Protein 1B0B (pdb70)

Nearest PDB structures (foldseek):
  1b0b-assembly1_A  TM=1.007E+00  e=1.575E-18  Phacoides pectinatus
  1moh-assembly1_A  TM=1.003E+00  e=3.358E-17  Phacoides pectinatus
  1ebt-assembly1_A  TM=1.003E+00  e=1.943E-16  Phacoides pectinatus
  3pt7-assembly1_B  TM=9.334E-01  e=3.188E-07  Phacoides pectinatus
  3pt8-assembly1_B  TM=9.321E-01  e=4.762E-07  Phacoides pectinatus

Foldseek 3Di:
DDPVLLVLLLQLLVQCVVVLLQLLLVLVLLLCVVPVVLVVLCCVLVVNDDSVPPSPDPSSSVVSVVVSVLSNQLSVQVVPLVSLLVSLLVVLVVCVVSVHALVSVVSSLLSVLVSSVVSVHDSVSSVVSSVSSSVSNHVSD

Solvent-accessible surface area: 7110 Å² total

Organism: Phacoides pectinatus (NCBI:txid244486)

Structure (mmCIF, N/CA/C/O backbone):
data_1B0B
#
_entry.id   1B0B
#
_cell.length_a   49.440
_cell.length_b   37.950
_cell.length_c   41.370
_cell.angle_alpha   90.00
_cell.angle_beta   106.19
_cell.angle_gamma   90.00
#
_symmetry.space_group_name_H-M   'P 1 21 1'
#
loop_
_entity.id
_entity.type
_entity.pdbx_description
1 polymer HEMOGLOBIN
2 non-polymer 'CYANIDE ION'
3 non-polymer 'PROTOPORPHYRIN IX CONTAINING FE'
4 water water
#
loop_
_atom_site.group_PDB
_atom_site.id
_atom_site.type_symbol
_atom_site.label_atom_id
_atom_site.label_alt_id
_atom_site.label_comp_id
_atom_site.label_asym_id
_atom_site.label_entity_id
_atom_site.label_seq_id
_atom_site.pdbx_PDB_ins_code
_atom_site.Cartn_x
_atom_site.Cartn_y
_atom_site.Cartn_z
_atom_site.occupancy
_atom_site.B_iso_or_equiv
_atom_site.auth_seq_id
_atom_site.auth_comp_id
_atom_site.auth_asym_id
_atom_site.auth_atom_id
_atom_site.pdbx_PDB_model_num
ATOM 10 N N . LEU A 1 2 ? -0.158 18.399 12.345 1.00 7.96 2 LEU A N 1
ATOM 11 C CA . LEU A 1 2 ? -0.697 17.211 11.672 1.00 7.30 2 LEU A CA 1
ATOM 12 C C . LEU A 1 2 ? -1.965 17.582 10.905 1.00 7.61 2 LEU A C 1
ATOM 13 O O . LEU A 1 2 ? -2.995 17.844 11.520 1.00 10.60 2 LEU A O 1
ATOM 18 N N . SER A 1 3 ? -1.795 17.800 9.590 1.00 5.77 3 SER A N 1
ATOM 19 C CA . SER A 1 3 ? -2.901 18.304 8.814 1.00 5.25 3 SER A CA 1
ATOM 20 C C . SER A 1 3 ? -3.937 17.243 8.455 1.00 4.75 3 SER A C 1
ATOM 21 O O . SER A 1 3 ? -3.652 16.051 8.459 1.00 5.56 3 SER A O 1
ATOM 24 N N . ALA A 1 4 ? -5.131 17.739 8.075 1.00 6.25 4 ALA A N 1
ATOM 25 C CA . ALA A 1 4 ? -6.157 16.796 7.625 1.00 6.20 4 ALA A CA 1
ATOM 26 C C . ALA A 1 4 ? -5.695 15.952 6.436 1.00 6.23 4 ALA A C 1
ATOM 27 O O . ALA A 1 4 ? -5.985 14.759 6.372 1.00 6.85 4 ALA A O 1
ATOM 29 N N . ALA A 1 5 ? -4.979 16.610 5.528 1.00 6.00 5 ALA A N 1
ATOM 30 C CA . ALA A 1 5 ? -4.482 15.920 4.350 1.00 5.18 5 ALA A CA 1
ATOM 31 C C . ALA A 1 5 ? -3.468 14.852 4.773 1.00 5.38 5 ALA A C 1
ATOM 32 O O . ALA A 1 5 ? -3.368 13.810 4.089 1.00 5.51 5 ALA A O 1
ATOM 34 N N . GLN A 1 6 ? -2.558 15.177 5.673 1.00 5.23 6 GLN A N 1
ATOM 35 C CA . GLN A 1 6 ? -1.571 14.191 6.129 1.00 5.19 6 GLN A CA 1
ATOM 36 C C . GLN A 1 6 ? -2.282 13.000 6.737 1.00 4.49 6 GLN A C 1
ATOM 37 O O . GLN A 1 6 ? -1.900 11.856 6.488 1.00 4.77 6 GLN A O 1
ATOM 43 N N . LYS A 1 7 ? -3.278 13.271 7.591 1.00 4.60 7 LYS A N 1
ATOM 44 C CA . LYS A 1 7 ? -4.023 12.146 8.172 1.00 4.79 7 LYS A CA 1
ATOM 45 C C . LYS A 1 7 ? -4.671 11.294 7.101 1.00 4.89 7 LYS A C 1
ATOM 46 O O . LYS A 1 7 ? -4.699 10.070 7.187 1.00 5.64 7 LYS A O 1
ATOM 52 N N . ASP A 1 8 ? -5.315 11.956 6.146 1.00 5.25 8 ASP A N 1
ATOM 53 C CA . ASP A 1 8 ? -6.000 11.216 5.083 1.00 5.55 8 ASP A CA 1
ATOM 54 C C . ASP A 1 8 ? -5.004 10.325 4.324 1.00 5.15 8 ASP A C 1
ATOM 55 O O . ASP A 1 8 ? -5.322 9.208 3.945 1.00 6.49 8 ASP A O 1
ATOM 60 N N . ASN A 1 9 ? -3.831 10.861 3.973 1.00 4.96 9 ASN A N 1
ATOM 61 C CA . ASN A 1 9 ? -2.834 10.079 3.279 1.00 4.58 9 ASN A CA 1
ATOM 62 C C . ASN A 1 9 ? -2.372 8.877 4.088 1.00 4.70 9 ASN A C 1
ATOM 63 O O . ASN A 1 9 ? -2.157 7.803 3.534 1.00 5.20 9 ASN A O 1
ATOM 68 N N . VAL A 1 10 ? -2.120 9.104 5.371 1.00 4.89 10 VAL A N 1
ATOM 69 C CA . VAL A 1 10 ? -1.716 8.005 6.261 1.00 5.47 10 VAL A CA 1
ATOM 70 C C . VAL A 1 10 ? -2.804 6.9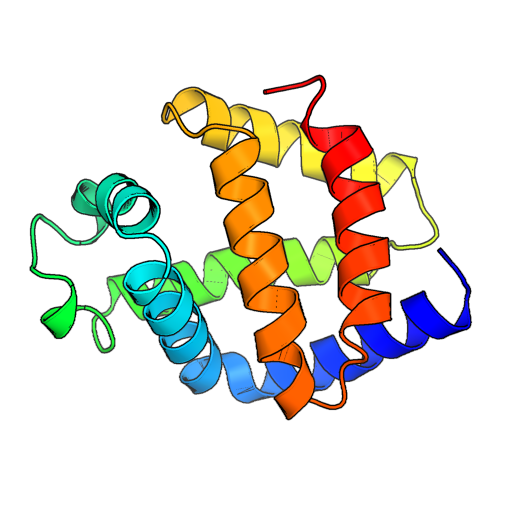41 6.324 1.00 5.39 10 VAL A C 1
ATOM 71 O O . VAL A 1 10 ? -2.538 5.740 6.173 1.00 5.49 10 VAL A O 1
ATOM 75 N N . LYS A 1 11 ? -4.066 7.332 6.497 1.00 6.44 11 LYS A N 1
ATOM 76 C CA . LYS A 1 11 ? -5.120 6.335 6.521 1.00 8.09 11 LYS A CA 1
ATOM 77 C C . LYS A 1 11 ? -5.243 5.533 5.233 1.00 7.31 11 LYS A C 1
ATOM 78 O O . LYS A 1 11 ? -5.426 4.340 5.265 1.00 7.00 11 LYS A O 1
ATOM 89 N N . SER A 1 12 ? -5.184 6.242 4.117 1.00 6.32 12 SER A N 1
ATOM 90 C CA . SER A 1 12 ? -5.422 5.625 2.822 1.00 6.15 12 SER A CA 1
ATOM 91 C C . SER A 1 12 ? -4.245 4.760 2.436 1.00 5.34 12 SER A C 1
ATOM 92 O O . SER A 1 12 ? -4.431 3.694 1.887 1.00 6.57 12 SER A O 1
ATOM 97 N N . SER A 1 13 ? -3.020 5.264 2.690 1.00 5.04 13 SER A N 1
ATOM 98 C CA . SER A 1 13 ? -1.876 4.425 2.350 1.00 5.31 13 SER A CA 1
ATOM 99 C C . SER A 1 13 ? -1.757 3.231 3.294 1.00 4.70 13 SER A C 1
ATOM 100 O O . SER A 1 13 ? -1.421 2.152 2.829 1.00 4.90 13 SER A O 1
ATOM 105 N N . TRP A 1 14 ? -2.114 3.422 4.570 1.00 4.47 14 TRP A N 1
ATOM 106 C CA . TRP A 1 14 ? -2.166 2.290 5.493 1.00 5.48 14 TRP A CA 1
ATOM 107 C C . TRP A 1 14 ? -3.158 1.231 5.020 1.00 5.66 14 TRP A C 1
ATOM 108 O O . TRP A 1 14 ? -2.900 0.030 5.080 1.00 6.28 14 TRP A O 1
ATOM 119 N N . ALA A 1 15 ? -4.296 1.643 4.469 1.00 6.14 15 ALA A N 1
ATOM 120 C CA . ALA A 1 15 ? -5.243 0.666 3.910 1.00 6.23 15 ALA A CA 1
ATOM 121 C C . ALA A 1 15 ? -4.575 -0.181 2.832 1.00 6.58 15 ALA A C 1
ATOM 122 O O . ALA A 1 15 ? -4.815 -1.392 2.731 1.00 6.99 15 ALA A O 1
ATOM 124 N N . LYS A 1 16 ? -3.751 0.431 1.995 1.00 5.99 16 LYS A N 1
ATOM 125 C CA . LYS A 1 16 ? -3.070 -0.279 0.955 1.00 6.63 16 LYS A CA 1
ATOM 126 C C . LYS A 1 16 ? -2.013 -1.204 1.522 1.00 5.93 16 LYS A C 1
ATOM 127 O O . LYS A 1 16 ? -1.918 -2.380 1.134 1.00 6.41 16 LYS A O 1
ATOM 135 N N . ALA A 1 17 ? -1.198 -0.770 2.440 1.00 5.61 17 ALA A N 1
ATOM 136 C CA . ALA A 1 17 ? -0.202 -1.654 3.006 1.00 5.23 17 ALA A CA 1
ATOM 137 C C . ALA A 1 17 ? -0.842 -2.795 3.784 1.00 5.60 17 ALA A C 1
ATOM 138 O O . ALA A 1 17 ? -0.393 -3.930 3.762 1.00 6.03 17 ALA A O 1
ATOM 140 N N . SER A 1 18 ? -1.883 -2.477 4.526 1.00 5.10 18 SER A N 1
ATOM 141 C CA . SER A 1 18 ? -2.610 -3.474 5.313 1.00 5.89 18 SER A CA 1
ATOM 142 C C . SER A 1 18 ? -3.139 -4.590 4.414 1.00 6.24 18 SER A C 1
ATOM 143 O O . SER A 1 18 ? -3.034 -5.773 4.765 1.00 6.88 18 SER A O 1
ATOM 148 N N . ALA A 1 19 ? -3.656 -4.267 3.249 1.00 5.45 19 ALA A N 1
ATOM 149 C CA . ALA A 1 19 ? -4.162 -5.269 2.329 1.00 6.03 19 ALA A CA 1
ATOM 150 C C . ALA A 1 19 ? -3.051 -6.223 1.876 1.00 5.81 19 ALA A C 1
ATOM 151 O O . ALA A 1 19 ? -3.312 -7.396 1.638 1.00 6.53 19 ALA A O 1
ATOM 153 N N . ALA A 1 20 ? -1.834 -5.706 1.794 1.00 5.38 20 ALA A N 1
ATOM 154 C CA . ALA A 1 20 ? -0.694 -6.476 1.361 1.00 5.69 20 ALA A CA 1
ATOM 155 C C . ALA A 1 20 ? 0.185 -6.984 2.490 1.00 4.76 20 ALA A C 1
ATOM 156 O O . ALA A 1 20 ? 1.214 -7.613 2.200 1.00 5.76 20 ALA A O 1
ATOM 158 N N . TRP A 1 21 ? -0.243 -6.807 3.741 1.00 4.70 21 TRP A N 1
ATOM 159 C CA . TRP A 1 21 ? 0.680 -6.982 4.865 1.00 5.03 21 TRP A CA 1
ATOM 160 C C . TRP A 1 21 ? 1.085 -8.441 5.056 1.00 4.59 21 TRP A C 1
ATOM 161 O O . TRP A 1 21 ? 2.128 -8.666 5.700 1.00 6.09 21 TRP A O 1
ATOM 172 N N . GLY A 1 22 ? 0.356 -9.421 4.550 1.00 4.91 22 GLY A N 1
ATOM 173 C CA . GLY A 1 22 ? 0.803 -10.826 4.662 1.00 6.34 22 GLY A CA 1
ATOM 174 C C . GLY A 1 22 ? 2.139 -11.059 3.975 1.00 6.61 22 GLY A C 1
ATOM 175 O O . GLY A 1 22 ? 2.916 -11.894 4.413 1.00 7.79 22 GLY A O 1
ATOM 176 N N . THR A 1 23 ? 2.487 -10.202 3.004 1.00 6.48 23 THR A N 1
ATOM 177 C CA . THR A 1 23 ? 3.798 -10.285 2.387 1.00 6.63 23 THR A CA 1
ATOM 178 C C . THR A 1 23 ? 4.614 -9.062 2.769 1.00 6.14 23 THR A C 1
ATOM 179 O O . THR A 1 23 ? 5.834 -9.182 2.969 1.00 6.37 23 THR A O 1
ATOM 183 N N . ALA A 1 24 ? 4.007 -7.895 2.829 1.00 5.51 24 ALA A N 1
ATOM 184 C CA . ALA A 1 24 ? 4.732 -6.650 3.097 1.00 5.53 24 ALA A CA 1
ATOM 185 C C . ALA A 1 24 ? 5.213 -6.532 4.525 1.00 6.41 24 ALA A C 1
ATOM 186 O O . ALA A 1 24 ? 6.266 -5.953 4.812 1.00 6.66 24 ALA A O 1
ATOM 188 N N . GLY A 1 25 ? 4.483 -7.072 5.481 1.00 6.27 25 GLY A N 1
ATOM 189 C CA . GLY A 1 25 ? 4.906 -6.922 6.862 1.00 5.94 25 GLY A CA 1
ATOM 190 C C . GLY A 1 25 ? 6.250 -7.595 7.091 1.00 5.58 25 GLY A C 1
ATOM 191 O O . GLY A 1 25 ? 7.139 -6.976 7.687 1.00 5.42 25 GLY A O 1
ATOM 192 N N . PRO A 1 26 ? 6.432 -8.856 6.667 1.00 5.12 26 PRO A N 1
ATOM 193 C CA . PRO A 1 26 ? 7.765 -9.456 6.811 1.00 5.75 26 PRO A CA 1
ATOM 194 C C . PRO A 1 26 ? 8.838 -8.631 6.135 1.00 5.94 26 PRO A C 1
ATOM 195 O O . PRO A 1 26 ? 9.953 -8.540 6.653 1.00 7.04 26 PRO A O 1
ATOM 199 N N . GLU A 1 27 ? 8.528 -8.021 5.008 1.00 6.37 27 GLU A N 1
ATOM 200 C CA . GLU A 1 27 ? 9.537 -7.178 4.361 1.00 7.93 27 GLU A CA 1
ATOM 201 C C . GLU A 1 27 ? 9.870 -5.926 5.159 1.00 6.53 27 GLU A C 1
ATOM 202 O O . GLU A 1 27 ? 11.030 -5.530 5.268 1.00 7.42 27 GLU A O 1
ATOM 208 N N . PHE A 1 28 ? 8.858 -5.304 5.756 1.00 5.82 28 PHE A N 1
ATOM 209 C CA . PHE A 1 28 ? 9.103 -4.154 6.596 1.00 5.47 28 PHE A CA 1
ATOM 210 C C . PHE A 1 28 ? 10.016 -4.566 7.750 1.00 4.94 28 PHE A C 1
ATOM 211 O O . PHE A 1 28 ? 10.974 -3.866 8.085 1.00 5.18 28 PHE A O 1
ATOM 219 N N . PHE A 1 29 ? 9.703 -5.669 8.452 1.00 4.81 29 PHE A N 1
ATOM 220 C CA . PHE A 1 29 ? 10.554 -6.079 9.570 1.00 5.05 29 PHE A CA 1
ATOM 221 C C . PHE A 1 29 ? 11.972 -6.329 9.106 1.00 4.72 29 PHE A C 1
ATOM 222 O O . PHE A 1 29 ? 12.934 -5.984 9.808 1.00 5.84 29 PHE A O 1
ATOM 230 N N . MET A 1 30 ? 12.164 -6.949 7.931 1.00 5.41 30 MET A N 1
ATOM 231 C CA . MET A 1 30 ? 13.536 -7.172 7.504 1.00 5.79 30 MET A CA 1
ATOM 232 C C . MET A 1 30 ? 14.261 -5.835 7.220 1.00 5.40 30 MET A C 1
ATOM 233 O O . MET A 1 30 ? 15.449 -5.684 7.555 1.00 7.07 30 MET A O 1
ATOM 238 N N . ALA A 1 31 ? 13.545 -4.853 6.713 1.00 5.95 31 ALA A N 1
ATOM 239 C CA . ALA A 1 31 ? 14.151 -3.531 6.477 1.00 7.03 31 ALA A CA 1
ATOM 240 C C . ALA A 1 31 ? 14.536 -2.908 7.810 1.00 6.71 31 ALA A C 1
ATOM 241 O O . ALA A 1 31 ? 15.627 -2.332 7.967 1.00 8.03 31 ALA A O 1
ATOM 243 N N . LEU A 1 32 ? 13.660 -3.063 8.802 1.00 6.19 32 LEU A N 1
ATOM 244 C CA . LEU A 1 32 ? 13.920 -2.557 10.146 1.00 6.02 32 LEU A CA 1
ATOM 245 C C . LEU A 1 32 ? 15.140 -3.212 10.783 1.00 5.90 32 LEU A C 1
ATOM 246 O O . LEU A 1 32 ? 16.043 -2.573 11.349 1.00 6.17 32 LEU A O 1
ATOM 251 N N . PHE A 1 33 ? 15.144 -4.547 10.687 1.00 6.20 33 PHE A N 1
ATOM 252 C CA . PHE A 1 33 ? 16.257 -5.300 11.242 1.00 6.66 33 PHE A CA 1
ATOM 253 C C . PHE A 1 33 ? 17.567 -4.997 10.541 1.00 7.73 33 PHE A C 1
ATOM 254 O O . PHE A 1 33 ? 18.645 -4.937 11.156 1.00 8.28 33 PHE A O 1
ATOM 262 N N . ASP A 1 34 ? 17.554 -4.878 9.218 1.00 7.76 34 ASP A N 1
ATOM 263 C CA . ASP A 1 34 ? 18.768 -4.524 8.479 1.00 9.33 34 ASP A CA 1
ATOM 264 C C . ASP A 1 34 ? 19.256 -3.125 8.816 1.00 8.78 34 ASP A C 1
ATOM 265 O O . ASP A 1 34 ? 20.473 -2.904 8.902 1.00 11.21 34 ASP A O 1
ATOM 270 N N . ALA A 1 35 ? 18.389 -2.176 9.107 1.00 8.42 35 ALA A N 1
AT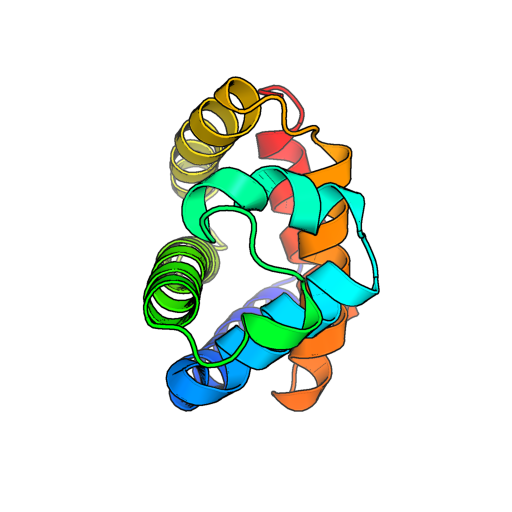OM 271 C CA . ALA A 1 35 ? 18.789 -0.797 9.438 1.00 9.88 35 ALA A CA 1
ATOM 272 C C . ALA A 1 35 ? 19.230 -0.669 10.885 1.00 8.91 35 ALA A C 1
ATOM 273 O O . ALA A 1 35 ? 19.965 0.266 11.231 1.00 10.87 35 ALA A O 1
ATOM 275 N N . HIS A 1 36 ? 18.681 -1.482 11.775 1.00 8.56 36 HIS A N 1
ATOM 276 C CA . HIS A 1 36 ? 18.871 -1.359 13.224 1.00 8.13 36 HIS A CA 1
ATOM 277 C C . HIS A 1 36 ? 19.063 -2.740 13.873 1.00 8.28 36 HIS A C 1
ATOM 278 O O . HIS A 1 36 ? 18.106 -3.395 14.303 1.00 7.42 36 HIS A O 1
ATOM 285 N N . ASP A 1 37 ? 20.333 -3.203 13.902 1.00 8.95 37 ASP A N 1
ATOM 286 C CA . ASP A 1 37 ? 20.591 -4.532 14.438 1.00 9.20 37 ASP A CA 1
ATOM 287 C C . ASP A 1 37 ? 20.130 -4.634 15.891 1.00 9.63 37 ASP A C 1
ATOM 288 O O . ASP A 1 37 ? 19.743 -5.740 16.320 1.00 8.99 37 ASP A O 1
ATOM 293 N N . ASP A 1 38 ? 20.158 -3.525 16.646 1.00 8.29 38 ASP A N 1
ATOM 294 C CA . ASP A 1 38 ? 19.750 -3.581 18.037 1.00 7.04 38 ASP A CA 1
ATOM 295 C C . ASP A 1 38 ? 18.253 -3.810 18.216 1.00 6.30 38 ASP A C 1
ATOM 296 O O . ASP A 1 38 ? 17.844 -4.346 19.245 1.00 7.32 38 ASP A O 1
ATOM 301 N N . VAL A 1 39 ? 17.495 -3.401 17.182 1.00 6.65 39 VAL A N 1
ATOM 302 C CA . VAL A 1 39 ? 16.063 -3.713 17.167 1.00 6.18 39 VAL A CA 1
ATOM 303 C C . VAL A 1 39 ? 15.881 -5.212 16.973 1.00 5.92 39 VAL A C 1
ATOM 304 O O . VAL A 1 39 ? 15.180 -5.895 17.713 1.00 6.52 39 VAL A O 1
ATOM 308 N N . PHE A 1 40 ? 16.616 -5.805 16.048 1.00 6.32 40 PHE A N 1
ATOM 309 C CA . PHE A 1 40 ? 16.530 -7.240 15.845 1.00 7.05 40 PHE A CA 1
ATOM 310 C C . PHE A 1 40 ? 16.926 -7.994 17.106 1.00 6.82 40 PHE A C 1
ATOM 311 O O . PHE A 1 40 ? 16.248 -8.963 17.495 1.00 7.50 40 PHE A O 1
ATOM 319 N N . ALA A 1 41 ? 17.867 -7.449 17.862 1.00 7.21 41 ALA A N 1
ATOM 320 C CA . ALA A 1 41 ? 18.309 -8.138 19.081 1.00 8.00 41 ALA A CA 1
ATOM 321 C C . ALA A 1 41 ? 17.197 -8.364 20.102 1.00 8.54 41 ALA A C 1
ATOM 322 O O . ALA A 1 41 ? 17.209 -9.365 20.844 1.00 8.20 41 ALA A O 1
ATOM 324 N N . LYS A 1 42 ? 16.275 -7.414 20.204 1.00 8.65 42 LYS A N 1
ATOM 325 C CA . LYS A 1 42 ? 15.169 -7.507 21.173 1.00 8.28 42 LYS A CA 1
ATOM 326 C C . LYS A 1 42 ? 14.168 -8.581 20.764 1.00 7.28 42 LYS A C 1
ATOM 327 O O . LYS A 1 42 ? 13.333 -8.910 21.609 1.00 8.65 42 LYS A O 1
ATOM 335 N N . PHE A 1 43 ? 14.272 -9.097 19.533 1.00 6.28 43 PHE A N 1
ATOM 336 C CA . PHE A 1 43 ? 13.383 -10.157 19.057 1.00 7.27 43 PHE A CA 1
ATOM 337 C C . PHE A 1 43 ? 14.070 -11.505 19.159 1.00 8.28 43 PHE A C 1
ATOM 338 O O . PHE A 1 43 ? 13.520 -12.527 18.705 1.00 8.14 43 PHE A O 1
ATOM 346 N N . SER A 1 44 ? 15.204 -11.585 19.843 1.00 11.34 44 SER A N 1
ATOM 347 C CA . SER A 1 44 ? 15.943 -12.853 19.827 1.00 11.37 44 SER A CA 1
ATOM 348 C C . SER A 1 44 ? 15.279 -13.910 20.689 1.00 12.34 44 SER A C 1
ATOM 349 O O . SER A 1 44 ? 15.281 -15.130 20.446 1.00 13.44 44 SER A O 1
ATOM 352 N N . GLY A 1 45 ? 14.395 -13.509 21.594 1.00 12.74 45 GLY A N 1
ATOM 353 C CA . GLY A 1 45 ? 13.615 -14.563 22.216 1.00 13.29 45 GLY A CA 1
ATOM 354 C C . GLY A 1 45 ? 12.517 -15.135 21.344 1.00 10.57 45 GLY A C 1
ATOM 355 O O . GLY A 1 45 ? 12.378 -16.351 21.191 1.00 11.48 45 GLY A O 1
ATOM 356 N N . LEU A 1 46 ? 11.792 -14.250 20.672 1.00 9.86 46 LEU A N 1
ATOM 357 C CA . LEU A 1 46 ? 10.745 -14.647 19.749 1.00 8.13 46 LEU A CA 1
ATOM 358 C C . LEU A 1 46 ? 11.306 -15.608 18.711 1.00 7.42 46 LEU A C 1
ATOM 359 O O . LEU A 1 46 ? 10.699 -16.616 18.373 1.00 8.55 46 LEU A O 1
ATOM 364 N N . PHE A 1 47 ? 12.405 -15.237 18.081 1.00 6.27 47 PHE A N 1
ATOM 365 C CA . PHE A 1 47 ? 13.008 -15.993 17.009 1.00 6.69 47 PHE A CA 1
ATOM 366 C C . PHE A 1 47 ? 13.968 -17.093 17.489 1.00 7.78 47 PHE A C 1
ATOM 367 O O . PHE A 1 47 ? 14.626 -17.732 16.652 1.00 8.39 47 PHE A O 1
ATOM 375 N N . SER A 1 48 ? 13.944 -17.378 18.767 1.00 8.19 48 SER A N 1
ATOM 376 C CA . SER A 1 48 ? 14.680 -18.473 19.386 1.00 8.80 48 SER A CA 1
ATOM 377 C C . SER A 1 48 ? 16.136 -18.493 18.892 1.00 8.53 48 SER A C 1
ATOM 378 O O . SER A 1 48 ? 16.820 -19.471 18.579 1.00 9.11 48 SER A O 1
ATOM 381 N N . GLY A 1 49 ? 16.761 -17.309 18.910 1.00 7.98 49 GLY A N 1
ATOM 382 C CA . GLY A 1 49 ? 18.197 -17.223 18.720 1.00 7.79 49 GLY A CA 1
ATOM 383 C C . GLY A 1 49 ? 18.625 -17.196 17.282 1.00 7.48 49 GLY A C 1
ATOM 384 O O . GLY A 1 49 ? 19.828 -17.191 16.980 1.00 8.55 49 GLY A O 1
ATOM 385 N N . ALA A 1 50 ? 17.714 -17.356 16.337 1.00 7.35 50 ALA A N 1
ATOM 386 C CA . ALA A 1 50 ? 18.055 -17.525 14.933 1.00 7.00 50 ALA A CA 1
ATOM 387 C C . ALA A 1 50 ? 18.716 -16.263 14.382 1.00 8.11 50 ALA A C 1
ATOM 388 O O . ALA A 1 50 ? 18.425 -15.163 14.814 1.00 8.85 50 ALA A O 1
ATOM 390 N N . ALA A 1 51 ? 19.552 -16.461 13.363 1.00 7.40 51 ALA A N 1
ATOM 391 C CA . ALA A 1 51 ? 20.200 -15.355 12.682 1.00 7.72 51 ALA A CA 1
ATOM 392 C C . ALA A 1 51 ? 19.166 -14.601 11.831 1.00 7.73 51 ALA A C 1
ATOM 393 O O . ALA A 1 51 ? 18.222 -15.163 11.258 1.00 9.32 51 ALA A O 1
ATOM 395 N N . LYS A 1 52 ? 19.386 -13.296 11.705 1.00 8.70 52 LYS A N 1
ATOM 396 C CA . LYS A 1 52 ? 18.500 -12.370 11.019 1.00 10.55 52 LYS A CA 1
ATOM 397 C C . LYS A 1 52 ? 18.121 -12.834 9.626 1.00 10.91 52 LYS A C 1
ATOM 398 O O . LYS A 1 52 ? 16.995 -12.793 9.122 1.00 10.44 52 LYS A O 1
ATOM 404 N N . GLY A 1 53 ? 19.129 -13.383 8.931 1.00 11.80 53 GLY A N 1
ATOM 405 C CA . GLY A 1 53 ? 18.925 -13.809 7.565 1.00 14.68 53 GLY A CA 1
ATOM 406 C C . GLY A 1 53 ? 18.063 -15.035 7.390 1.00 14.77 53 GLY A C 1
ATOM 407 O O . GLY A 1 53 ? 17.772 -15.450 6.262 1.00 21.11 53 GLY A O 1
ATOM 408 N N . THR A 1 54 ? 17.569 -15.607 8.477 1.00 12.98 54 THR A N 1
ATOM 409 C CA . THR A 1 54 ? 16.701 -16.761 8.415 1.00 10.78 54 THR A CA 1
ATOM 410 C C . THR A 1 54 ? 15.270 -16.496 8.838 1.00 9.44 54 THR A C 1
ATOM 411 O O . THR A 1 54 ? 14.456 -17.421 8.763 1.00 11.58 54 THR A O 1
ATOM 415 N N . VAL A 1 55 ? 14.923 -15.322 9.339 1.00 8.40 55 VAL A N 1
ATOM 416 C CA . VAL A 1 55 ? 13.678 -15.195 10.077 1.00 6.92 55 VAL A CA 1
ATOM 417 C C . VAL A 1 55 ? 12.494 -14.795 9.213 1.00 7.0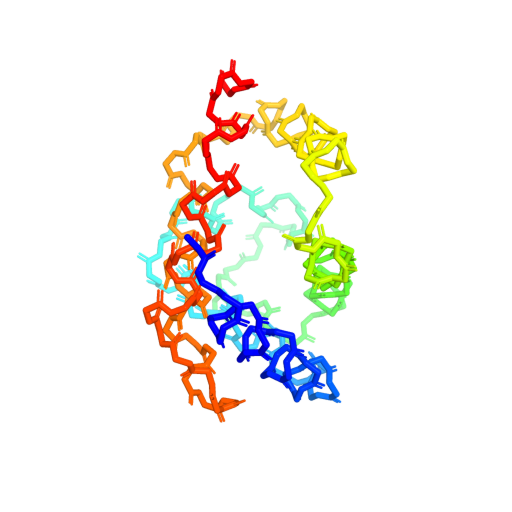3 55 VAL A C 1
ATOM 418 O O . VAL A 1 55 ? 11.353 -14.872 9.693 1.00 6.92 55 VAL A O 1
ATOM 422 N N . LYS A 1 56 ? 12.697 -14.300 8.002 1.00 7.07 56 LYS A N 1
ATOM 423 C CA . LYS A 1 56 ? 11.610 -13.668 7.257 1.00 8.60 56 LYS A CA 1
ATOM 424 C C . LYS A 1 56 ? 10.380 -14.554 7.102 1.00 8.90 56 LYS A C 1
ATOM 425 O O . LYS A 1 56 ? 9.244 -14.048 7.132 1.00 9.83 56 LYS A O 1
ATOM 431 N N . ASN A 1 57 ? 10.605 -15.812 6.722 1.00 8.86 57 ASN A N 1
ATOM 432 C CA . ASN A 1 57 ? 9.507 -16.729 6.418 1.00 9.98 57 ASN A CA 1
ATOM 433 C C . ASN A 1 57 ? 9.178 -17.684 7.558 1.00 8.65 57 ASN A C 1
ATOM 434 O O . ASN A 1 57 ? 8.464 -18.655 7.339 1.00 13.32 57 ASN A O 1
ATOM 439 N N . THR A 1 58 ? 9.429 -17.254 8.789 1.00 6.53 58 THR A N 1
ATOM 440 C CA . THR A 1 58 ? 9.048 -18.043 9.947 1.00 6.89 58 THR A CA 1
ATOM 441 C C . THR A 1 58 ? 7.605 -17.792 10.387 1.00 6.27 58 THR A C 1
ATOM 442 O O . THR A 1 58 ? 7.019 -16.726 10.186 1.00 6.98 58 THR A O 1
ATOM 446 N N . PRO A 1 59 ? 7.025 -18.750 11.122 1.00 6.71 59 PRO A N 1
ATOM 447 C CA . PRO A 1 59 ? 5.708 -18.499 11.685 1.00 6.78 59 PRO A CA 1
ATOM 448 C C . PRO A 1 59 ? 5.720 -17.346 12.689 1.00 6.31 59 PRO A C 1
ATOM 449 O O . PRO A 1 59 ? 4.731 -16.600 12.775 1.00 6.47 59 PRO A O 1
ATOM 453 N N . GLU A 1 60 ? 6.824 -17.177 13.426 1.00 5.64 60 GLU A N 1
ATOM 454 C CA . GLU A 1 60 ? 6.931 -16.090 14.404 1.00 5.58 60 GLU A CA 1
ATOM 455 C C . GLU A 1 60 ? 6.873 -14.728 13.713 1.00 5.45 60 GLU A C 1
ATOM 456 O O . GLU A 1 60 ? 6.291 -13.755 14.191 1.00 6.03 60 GLU A O 1
ATOM 462 N N . MET A 1 61 ? 7.520 -14.610 12.572 1.00 5.23 61 MET A N 1
ATOM 463 C CA . MET A 1 61 ? 7.480 -13.375 11.812 1.00 5.29 61 MET A CA 1
ATOM 464 C C . MET A 1 61 ? 6.062 -13.086 11.321 1.00 5.67 61 MET A C 1
ATOM 465 O O . MET A 1 61 ? 5.627 -11.938 11.349 1.00 5.81 61 MET A O 1
ATOM 470 N N . ALA A 1 62 ? 5.337 -14.099 10.822 1.00 5.33 62 ALA A N 1
ATOM 471 C CA . ALA A 1 62 ? 3.968 -13.866 10.367 1.00 5.05 62 ALA A CA 1
ATOM 472 C C . ALA A 1 62 ? 3.111 -13.379 11.519 1.00 6.06 62 ALA A C 1
ATOM 473 O O . ALA A 1 62 ? 2.321 -12.448 11.380 1.00 6.04 62 ALA A O 1
ATOM 475 N N . ALA A 1 63 ? 3.304 -13.961 12.704 1.00 6.29 63 ALA A N 1
ATOM 476 C CA . ALA A 1 63 ? 2.549 -13.499 13.884 1.00 5.42 63 ALA A CA 1
ATOM 477 C C . ALA A 1 63 ? 2.929 -12.086 14.268 1.00 5.64 63 ALA A C 1
ATOM 478 O O . ALA A 1 63 ? 2.073 -11.248 14.602 1.00 6.20 63 ALA A O 1
ATOM 480 N N . GLN A 1 64 ? 4.234 -11.802 14.219 1.00 4.83 64 GLN A N 1
ATOM 481 C CA . GLN A 1 64 ? 4.695 -10.450 14.633 1.00 5.68 64 GLN A CA 1
ATOM 482 C C . GLN A 1 64 ? 4.184 -9.381 13.671 1.00 4.78 64 GLN A C 1
ATOM 483 O O . GLN A 1 64 ? 3.780 -8.289 14.089 1.00 5.43 64 GLN A O 1
ATOM 489 N N . ALA A 1 65 ? 4.186 -9.674 12.374 1.00 5.03 65 ALA A N 1
ATOM 490 C CA . ALA A 1 65 ? 3.654 -8.723 11.402 1.00 5.54 65 ALA A CA 1
ATOM 491 C C . ALA A 1 65 ? 2.181 -8.437 11.724 1.00 4.96 65 ALA A C 1
ATOM 492 O O . ALA A 1 65 ? 1.736 -7.280 11.674 1.00 5.37 65 ALA A O 1
ATOM 494 N N . GLN A 1 66 ? 1.424 -9.460 12.128 1.00 5.13 66 GLN A N 1
ATOM 495 C CA . GLN A 1 66 ? 0.012 -9.264 12.506 1.00 6.22 66 GLN A CA 1
ATOM 496 C C . GLN A 1 66 ? -0.123 -8.409 13.749 1.00 5.32 66 GLN A C 1
ATOM 497 O O . GLN A 1 66 ? -1.015 -7.555 13.851 1.00 5.79 66 GLN A O 1
ATOM 503 N N . SER A 1 67 ? 0.746 -8.644 14.727 1.00 5.42 67 SER A N 1
ATOM 504 C CA . SER A 1 67 ? 0.698 -7.855 15.952 1.00 6.28 67 SER A CA 1
ATOM 505 C C . SER A 1 67 ? 0.944 -6.392 15.673 1.00 5.70 67 SER A C 1
ATOM 506 O O . SER A 1 67 ? 0.227 -5.492 16.144 1.00 5.46 67 SER A O 1
ATOM 509 N N . PHE A 1 68 ? 2.007 -6.105 14.944 1.00 5.14 68 PHE A N 1
ATOM 510 C CA . PHE A 1 68 ? 2.360 -4.721 14.598 1.00 5.85 68 PHE A CA 1
ATOM 511 C C . PHE A 1 68 ? 1.225 -4.032 13.873 1.00 4.78 68 PHE A C 1
ATOM 512 O O . PHE A 1 68 ? 0.825 -2.912 14.191 1.00 5.49 68 PHE A O 1
ATOM 520 N N . LYS A 1 69 ? 0.654 -4.699 12.880 1.00 4.48 69 LYS A N 1
ATOM 521 C CA . LYS A 1 69 ? -0.425 -4.140 12.097 1.00 5.26 69 LYS A CA 1
ATOM 522 C C . LYS A 1 69 ? -1.622 -3.779 12.943 1.00 5.59 69 LYS A C 1
ATOM 523 O O . LYS A 1 69 ? -2.284 -2.781 12.655 1.00 5.33 69 LYS A O 1
ATOM 529 N N . GLY A 1 70 ? -1.979 -4.644 13.879 1.00 4.91 70 GLY A N 1
ATOM 530 C CA . GLY A 1 70 ? -3.183 -4.359 14.627 1.00 5.54 70 GLY A CA 1
ATOM 531 C C . GLY A 1 70 ? -3.133 -3.057 15.379 1.00 4.74 70 GLY A C 1
ATOM 532 O O . GLY A 1 70 ? -4.150 -2.331 15.457 1.00 6.67 70 GLY A O 1
ATOM 533 N N . LEU A 1 71 ? -1.974 -2.697 15.921 1.00 4.76 71 LEU A N 1
ATOM 534 C CA . LEU A 1 71 ? -1.841 -1.433 16.640 1.00 4.72 71 LEU A CA 1
ATOM 535 C C . LEU A 1 71 ? -1.745 -0.249 15.693 1.00 4.42 71 LEU A C 1
ATOM 536 O O . LEU A 1 71 ? -2.422 0.754 15.898 1.00 6.03 71 LEU A O 1
ATOM 541 N N . VAL A 1 72 ? -1.004 -0.370 14.596 1.00 4.84 72 VAL A N 1
ATOM 542 C CA . VAL A 1 72 ? -0.969 0.733 13.632 1.00 5.15 72 VAL A CA 1
ATOM 543 C C . VAL A 1 72 ? -2.363 0.979 13.081 1.00 5.72 72 VAL A C 1
ATOM 544 O O . VAL A 1 72 ? -2.763 2.146 12.961 1.00 6.68 72 VAL A O 1
ATOM 548 N N . SER A 1 73 ? -3.153 -0.066 12.816 1.00 5.95 73 SER A N 1
ATOM 549 C CA . SER A 1 73 ? -4.538 0.170 12.342 1.00 6.38 73 SER A CA 1
ATOM 550 C C . SER A 1 73 ? -5.379 0.951 13.357 1.00 5.65 73 SER A C 1
ATOM 551 O O . SER A 1 73 ? -6.177 1.811 13.003 1.00 6.43 73 SER A O 1
ATOM 554 N N . ASN A 1 74 ? -5.194 0.598 14.649 1.00 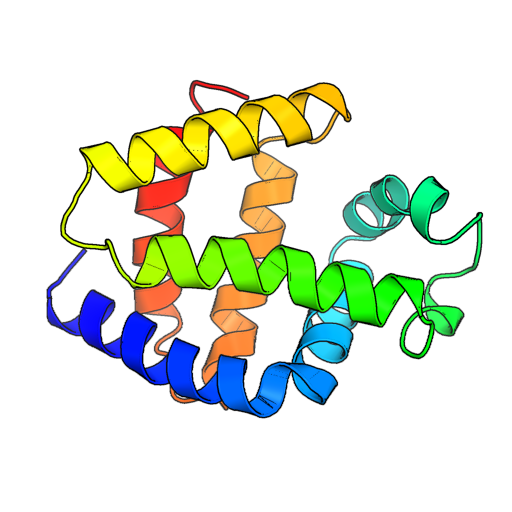5.52 74 ASN A N 1
ATOM 555 C CA . ASN A 1 74 ? -5.939 1.338 15.677 1.00 6.86 74 ASN A CA 1
ATOM 556 C C . ASN A 1 74 ? -5.555 2.800 15.751 1.00 6.57 74 ASN A C 1
ATOM 557 O O . ASN A 1 74 ? -6.404 3.698 15.740 1.00 8.84 74 ASN A O 1
ATOM 562 N N . TRP A 1 75 ? -4.261 3.086 15.667 1.00 6.58 75 TRP A N 1
ATOM 563 C CA . TRP A 1 75 ? -3.829 4.494 15.635 1.00 6.02 75 TRP A CA 1
ATOM 564 C C . TRP A 1 75 ? -4.418 5.255 14.462 1.00 6.33 75 TRP A C 1
ATOM 565 O O . TRP A 1 75 ? -4.967 6.349 14.550 1.00 5.82 75 TRP A O 1
ATOM 576 N N . VAL A 1 76 ? -4.247 4.708 13.283 1.00 6.94 76 VAL A N 1
ATOM 577 C CA . VAL A 1 76 ? -4.583 5.398 12.049 1.00 8.30 76 VAL A CA 1
ATOM 578 C C . VAL A 1 76 ? -6.074 5.594 11.879 1.00 7.70 76 VAL A C 1
ATOM 579 O O . VAL A 1 76 ? -6.563 6.528 11.218 1.00 8.89 76 VAL A O 1
ATOM 586 N N . ASP A 1 77 ? -6.875 4.787 12.591 1.00 6.72 77 ASP A N 1
ATOM 587 C CA . ASP A 1 77 ? -8.319 4.938 12.618 1.00 8.08 77 ASP A CA 1
ATOM 588 C C . ASP A 1 77 ? -8.774 5.994 13.637 1.00 8.37 77 ASP A C 1
ATOM 589 O O . ASP A 1 77 ? -9.969 6.323 13.678 1.00 10.55 77 ASP A O 1
ATOM 594 N N . ASN A 1 78 ? -7.841 6.552 14.413 1.00 8.05 78 ASN A N 1
ATOM 595 C CA . ASN A 1 78 ? -8.235 7.503 15.467 1.00 7.92 78 ASN A CA 1
ATOM 596 C C . ASN A 1 78 ? -7.449 8.790 15.451 1.00 6.67 78 ASN A C 1
ATOM 597 O O . ASN A 1 78 ? -7.173 9.361 16.515 1.00 6.91 78 ASN A O 1
ATOM 602 N N . LEU A 1 79 ? -7.056 9.261 14.281 1.00 6.72 79 LEU A N 1
ATOM 603 C CA . LEU A 1 79 ? -6.133 10.389 14.194 1.00 6.41 79 LEU A CA 1
ATOM 604 C C . LEU A 1 79 ? -6.720 11.739 14.552 1.00 6.70 79 LEU A C 1
ATOM 605 O O . LEU A 1 79 ? -5.975 12.705 14.697 1.00 8.30 79 LEU A O 1
ATOM 610 N N . ASP A 1 80 ? -8.022 11.820 14.804 1.00 6.84 80 ASP A N 1
ATOM 611 C CA . ASP A 1 80 ? -8.611 13.033 15.349 1.00 6.53 80 ASP A CA 1
ATOM 612 C C . ASP A 1 80 ? -8.938 12.916 16.833 1.00 6.58 80 ASP A C 1
ATOM 613 O O . ASP A 1 80 ? -9.621 13.783 17.407 1.00 7.75 80 ASP A O 1
ATOM 618 N N . ASN A 1 81 ? -8.449 11.874 17.471 1.00 6.88 81 ASN A N 1
ATOM 619 C CA . ASN A 1 81 ? -8.869 11.528 18.835 1.00 6.57 81 ASN A CA 1
ATOM 620 C C . ASN A 1 81 ? -7.694 11.331 19.769 1.00 5.68 81 ASN A C 1
ATOM 621 O O . ASN A 1 81 ? -7.166 10.224 19.948 1.00 7.45 81 ASN A O 1
ATOM 626 N N . ALA A 1 82 ? -7.187 12.461 20.260 1.00 6.37 82 ALA A N 1
ATOM 627 C CA . ALA A 1 82 ? -6.004 12.436 21.109 1.00 6.77 82 ALA A CA 1
ATOM 628 C C . ALA A 1 82 ? -6.157 11.499 22.284 1.00 6.51 82 ALA A C 1
ATOM 629 O O . ALA A 1 82 ? -5.234 10.784 22.680 1.00 7.52 82 ALA A O 1
ATOM 631 N N . GLY A 1 83 ? -7.331 11.503 22.879 1.00 6.27 83 GLY A N 1
ATOM 632 C CA . GLY A 1 83 ? -7.494 10.641 24.051 1.00 6.61 83 GLY A CA 1
ATOM 633 C C . GLY A 1 83 ? -7.422 9.163 23.756 1.00 5.62 83 GLY A C 1
ATOM 634 O O . GLY A 1 83 ? -6.766 8.431 24.498 1.00 7.26 83 GLY A O 1
ATOM 635 N N . ALA A 1 84 ? -7.984 8.769 22.604 1.00 6.71 84 ALA A N 1
ATOM 636 C CA . ALA A 1 84 ? -7.925 7.377 22.198 1.00 6.68 84 ALA A CA 1
ATOM 637 C C . ALA A 1 84 ? -6.491 6.982 21.862 1.00 6.77 84 ALA A C 1
ATOM 638 O O . ALA A 1 84 ? -5.997 5.918 22.209 1.00 8.05 84 ALA A O 1
ATOM 640 N N . LEU A 1 85 ? -5.808 7.893 21.159 1.00 6.69 85 LEU A N 1
ATOM 641 C CA . LEU A 1 85 ? -4.405 7.674 20.786 1.00 6.58 85 LEU A CA 1
ATOM 642 C C . LEU A 1 85 ? -3.521 7.560 22.042 1.00 7.01 85 LEU A C 1
ATOM 643 O O . LEU A 1 85 ? -2.722 6.633 22.136 1.00 6.54 85 LEU A O 1
ATOM 648 N N . GLU A 1 86 ? -3.764 8.426 23.030 1.00 6.76 86 GLU A N 1
ATOM 649 C CA . GLU A 1 86 ? -2.976 8.407 24.246 1.00 8.14 86 GLU A CA 1
ATOM 650 C C . GLU A 1 86 ? -3.139 7.057 24.928 1.00 6.87 86 GLU A C 1
ATOM 651 O O . GLU A 1 86 ? -2.202 6.502 25.514 1.00 6.85 86 GLU A O 1
ATOM 657 N N . GLY A 1 87 ? -4.370 6.581 24.999 1.00 6.99 87 GLY A N 1
ATOM 658 C CA . GLY A 1 87 ? -4.670 5.363 25.697 1.00 7.25 87 GLY A CA 1
ATOM 659 C C . GLY A 1 87 ? -3.980 4.179 25.087 1.00 7.44 87 GLY A C 1
ATOM 660 O O . GLY A 1 87 ? -3.318 3.368 25.775 1.00 9.12 87 GLY A O 1
ATOM 661 N N . GLN A 1 88 ? -3.985 4.132 23.744 1.00 6.90 88 GLN A N 1
ATOM 662 C CA . GLN A 1 88 ? -3.261 3.041 23.076 1.00 7.16 88 GLN A CA 1
ATOM 663 C C . GLN A 1 88 ? -1.746 3.138 23.247 1.00 6.37 88 GLN A C 1
ATOM 664 O O . GLN A 1 88 ? -0.993 2.175 23.425 1.00 6.46 88 GLN A O 1
ATOM 670 N N . CYS A 1 89 ? -1.196 4.363 23.188 1.00 6.05 89 CYS A N 1
ATOM 671 C CA . CYS A 1 89 ? 0.226 4.618 23.371 1.00 5.72 89 CYS A CA 1
ATOM 672 C C . CYS A 1 89 ? 0.662 4.196 24.766 1.00 5.43 89 CYS A C 1
ATOM 673 O O . CYS A 1 89 ? 1.798 3.793 24.929 1.00 6.66 89 CYS A O 1
ATOM 676 N N . LYS A 1 90 ? -0.174 4.464 25.788 1.00 6.49 90 LYS A N 1
ATOM 677 C CA . LYS A 1 90 ? 0.251 4.193 27.156 1.00 7.33 90 LYS A CA 1
ATOM 678 C C . LYS A 1 90 ? 0.516 2.704 27.322 1.00 6.72 90 LYS A C 1
ATOM 679 O O . LYS A 1 90 ? 1.511 2.251 27.911 1.00 7.04 90 LYS A O 1
ATOM 685 N N . THR A 1 91 ? -0.397 1.887 26.788 1.00 6.22 91 THR A N 1
ATOM 686 C CA . THR A 1 91 ? -0.246 0.437 26.892 1.00 6.94 91 THR A CA 1
ATOM 687 C C . THR A 1 91 ? 0.973 -0.046 26.146 1.00 7.57 91 THR A C 1
ATOM 688 O O . THR A 1 91 ? 1.772 -0.828 26.657 1.00 7.07 91 THR A O 1
ATOM 692 N N . PHE A 1 92 ? 1.132 0.483 24.940 1.00 6.49 92 PHE A N 1
ATOM 693 C CA . PHE A 1 92 ? 2.248 0.144 24.056 1.00 5.90 92 PHE A CA 1
ATOM 694 C C . PHE A 1 92 ? 3.596 0.477 24.679 1.00 5.58 92 PHE A C 1
ATOM 695 O O . PHE A 1 92 ? 4.526 -0.331 24.740 1.00 6.05 92 PHE A O 1
ATOM 703 N N . ALA A 1 93 ? 3.660 1.702 25.207 1.00 6.87 93 ALA A N 1
ATOM 704 C CA . ALA A 1 93 ? 4.881 2.141 25.899 1.00 6.92 93 ALA A CA 1
ATOM 705 C C . ALA A 1 93 ? 5.231 1.249 27.073 1.00 7.30 93 ALA A C 1
ATOM 706 O O 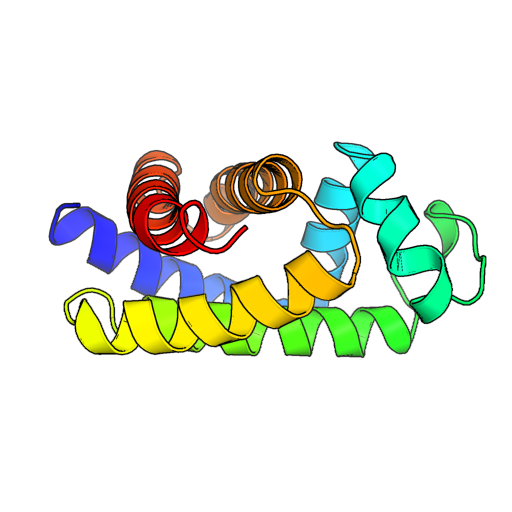. ALA A 1 93 ? 6.390 0.897 27.275 1.00 6.81 93 ALA A O 1
ATOM 708 N N . ALA A 1 94 ? 4.232 0.983 27.916 1.00 7.64 94 ALA A N 1
ATOM 709 C CA . ALA A 1 94 ? 4.508 0.176 29.097 1.00 8.12 94 ALA A CA 1
ATOM 710 C C . ALA A 1 94 ? 5.037 -1.194 28.721 1.00 7.39 94 ALA A C 1
ATOM 711 O O . ALA A 1 94 ? 6.007 -1.683 29.306 1.00 7.53 94 ALA A O 1
ATOM 713 N N . ASN A 1 95 ? 4.440 -1.814 27.716 1.00 7.03 95 ASN A N 1
ATOM 714 C CA . ASN A 1 95 ? 4.945 -3.128 27.294 1.00 7.48 95 ASN A CA 1
ATOM 715 C C . ASN A 1 95 ? 6.344 -3.136 26.741 1.00 6.74 95 ASN A C 1
ATOM 716 O O . ASN A 1 95 ? 7.113 -4.065 26.983 1.00 7.51 95 ASN A O 1
ATOM 721 N N . HIS A 1 96 ? 6.612 -2.117 25.933 1.00 6.10 96 HIS A N 1
ATOM 722 C CA . HIS A 1 96 ? 7.939 -2.063 25.305 1.00 5.57 96 HIS A CA 1
ATOM 723 C C . HIS A 1 96 ? 9.001 -1.536 26.259 1.00 6.32 96 HIS A C 1
ATOM 724 O O . HIS A 1 96 ? 10.072 -2.132 26.333 1.00 6.49 96 HIS A O 1
ATOM 731 N N . LYS A 1 97 ? 8.664 -0.603 27.155 1.00 7.00 97 LYS A N 1
ATOM 732 C CA . LYS A 1 97 ? 9.591 -0.203 28.222 1.00 6.72 97 LYS A CA 1
ATOM 733 C C . LYS A 1 97 ? 10.004 -1.383 29.077 1.00 7.16 97 LYS A C 1
ATOM 734 O O . LYS A 1 97 ? 11.178 -1.496 29.445 1.00 7.73 97 LYS A O 1
ATOM 740 N N . ALA A 1 98 ? 9.071 -2.256 29.402 1.00 7.31 98 ALA A N 1
ATOM 741 C CA . ALA A 1 98 ? 9.344 -3.426 30.230 1.00 8.69 98 ALA A CA 1
ATOM 742 C C . ALA A 1 98 ? 10.283 -4.419 29.555 1.00 9.13 98 ALA A C 1
ATOM 743 O O . ALA A 1 98 ? 10.978 -5.152 30.270 1.00 10.93 98 ALA A O 1
ATOM 745 N N . ARG A 1 99 ? 10.439 -4.332 28.254 1.00 8.37 99 ARG A N 1
ATOM 746 C CA . ARG A 1 99 ? 11.430 -5.124 27.534 1.00 8.60 99 ARG A CA 1
ATOM 747 C C . ARG A 1 99 ? 12.822 -4.502 27.498 1.00 9.06 99 ARG A C 1
ATOM 748 O O . ARG A 1 99 ? 13.711 -5.074 26.838 1.00 9.00 99 ARG A O 1
ATOM 756 N N . GLY A 1 100 ? 12.991 -3.307 28.027 1.00 8.06 100 GLY A N 1
ATOM 757 C CA . GLY A 1 100 ? 14.251 -2.592 27.929 1.00 8.70 100 GLY A CA 1
ATOM 758 C C . GLY A 1 100 ? 14.435 -1.794 26.643 1.00 7.94 100 GLY A C 1
ATOM 759 O O . GLY A 1 100 ? 15.549 -1.374 26.285 1.00 9.62 100 GLY A O 1
ATOM 760 N N . ILE A 1 101 ? 13.340 -1.668 25.898 1.00 7.53 101 ILE A N 1
ATOM 761 C CA . ILE A 1 101 ? 13.316 -0.957 24.637 1.00 6.11 101 ILE A CA 1
ATOM 762 C C . ILE A 1 101 ? 13.281 0.534 24.934 1.00 6.13 101 ILE A C 1
ATOM 763 O O . ILE A 1 101 ? 12.603 0.979 25.855 1.00 8.68 101 ILE A O 1
ATOM 768 N N . SER A 1 102 ? 14.059 1.291 24.176 1.00 6.81 102 SER A N 1
ATOM 769 C CA . SER A 1 102 ? 14.117 2.736 24.328 1.00 6.95 102 SER A CA 1
ATOM 770 C C . SER A 1 102 ? 13.132 3.479 23.426 1.00 6.35 102 SER 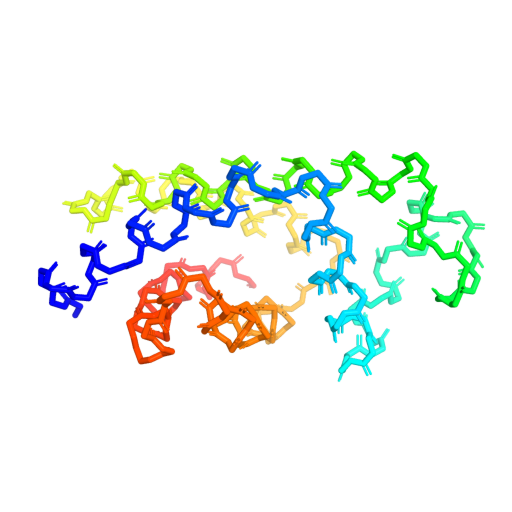A C 1
ATOM 771 O O . SER A 1 102 ? 12.688 3.033 22.361 1.00 6.58 102 SER A O 1
ATOM 774 N N . ALA A 1 103 ? 12.892 4.736 23.817 1.00 6.60 103 ALA A N 1
ATOM 775 C CA . ALA A 1 103 ? 12.097 5.601 22.955 1.00 6.91 103 ALA A CA 1
ATOM 776 C C . ALA A 1 103 ? 12.750 5.777 21.577 1.00 6.58 103 ALA A C 1
ATOM 777 O O . ALA A 1 103 ? 12.131 5.831 20.527 1.00 7.25 103 ALA A O 1
ATOM 779 N N . GLY A 1 104 ? 14.085 5.806 21.554 1.00 6.66 104 GLY A N 1
ATOM 780 C CA . GLY A 1 104 ? 14.784 5.967 20.287 1.00 7.28 104 GLY A CA 1
ATOM 781 C C . GLY A 1 104 ? 14.642 4.767 19.395 1.00 6.85 104 GLY A C 1
ATOM 782 O O . GLY A 1 104 ? 14.517 4.954 18.190 1.00 7.24 104 GLY A O 1
ATOM 783 N N . GLN A 1 105 ? 14.540 3.549 19.922 1.00 6.45 105 GLN A N 1
ATOM 784 C CA . GLN A 1 105 ? 14.271 2.381 19.080 1.00 5.57 105 GLN A CA 1
ATOM 785 C C . GLN A 1 105 ? 12.862 2.411 18.492 1.00 5.87 105 GLN A C 1
ATOM 786 O O . GLN A 1 105 ? 12.648 2.037 17.353 1.00 6.35 105 GLN A O 1
ATOM 792 N N . LEU A 1 106 ? 11.890 2.905 19.257 1.00 6.56 106 LEU A N 1
ATOM 793 C CA . LEU A 1 106 ? 10.527 3.026 18.737 1.00 6.63 106 LEU A CA 1
ATOM 794 C C . LEU A 1 106 ? 10.553 4.078 17.630 1.00 6.99 106 LEU A C 1
ATOM 795 O O . LEU A 1 106 ? 9.937 3.900 16.599 1.00 7.01 106 LEU A O 1
ATOM 800 N N . GLU A 1 107 ? 11.267 5.187 17.850 1.00 7.00 107 GLU A N 1
ATOM 801 C CA . GLU A 1 107 ? 11.386 6.211 16.843 1.00 8.48 107 GLU A CA 1
ATOM 802 C C . GLU A 1 107 ? 12.024 5.645 15.582 1.00 8.18 107 GLU A C 1
ATOM 803 O O . GLU A 1 107 ? 11.633 6.007 14.446 1.00 8.78 107 GLU A O 1
ATOM 809 N N . ALA A 1 108 ? 13.000 4.745 15.682 1.00 7.29 108 ALA A N 1
ATOM 810 C CA . ALA A 1 108 ? 13.646 4.170 14.512 1.00 6.70 108 ALA A CA 1
ATOM 811 C C . ALA A 1 108 ? 12.648 3.366 13.696 1.00 6.17 108 ALA A C 1
ATOM 812 O O . ALA A 1 108 ? 12.678 3.341 12.470 1.00 7.03 108 ALA A O 1
ATOM 814 N N . ALA A 1 109 ? 11.828 2.608 14.426 1.00 5.70 109 ALA A N 1
ATOM 815 C CA . ALA A 1 109 ? 10.796 1.833 13.744 1.00 5.70 109 ALA A CA 1
ATOM 816 C C . ALA A 1 109 ? 9.840 2.734 12.969 1.00 6.00 109 ALA A C 1
ATOM 817 O O . ALA A 1 109 ? 9.514 2.427 11.817 1.00 5.42 109 ALA A O 1
ATOM 819 N N . PHE A 1 110 ? 9.391 3.838 13.570 1.00 5.58 110 PHE A N 1
ATOM 820 C CA . PHE A 1 110 ? 8.534 4.786 12.861 1.00 6.38 110 PHE A CA 1
ATOM 821 C C . PHE A 1 110 ? 9.234 5.395 11.638 1.00 5.90 110 PHE A C 1
ATOM 822 O O . PHE A 1 110 ? 8.641 5.635 10.615 1.00 6.27 110 PHE A O 1
ATOM 830 N N . LYS A 1 111 ? 10.545 5.627 11.720 1.00 6.03 111 LYS A N 1
ATOM 831 C CA . LYS A 1 111 ? 11.264 6.227 10.599 1.00 7.19 111 LYS A CA 1
ATOM 832 C C . LYS A 1 111 ? 11.379 5.230 9.450 1.00 5.84 111 LYS A C 1
ATOM 833 O O . LYS A 1 111 ? 11.170 5.575 8.285 1.00 5.90 111 LYS A O 1
ATOM 839 N N . VAL A 1 112 ? 11.657 3.975 9.785 1.00 5.72 112 VAL A N 1
ATOM 840 C CA . VAL A 1 112 ? 11.703 2.941 8.759 1.00 5.68 112 VAL A CA 1
ATOM 841 C C . VAL A 1 112 ? 10.317 2.780 8.141 1.00 4.89 112 VAL A C 1
ATOM 842 O O . VAL A 1 112 ? 10.192 2.715 6.922 1.00 6.45 112 VAL A O 1
ATOM 846 N N . LEU A 1 113 ? 9.259 2.782 8.951 1.00 4.82 113 LEU A N 1
ATOM 847 C CA . LEU A 1 113 ? 7.907 2.663 8.417 1.00 4.84 113 LEU A CA 1
ATOM 848 C C . LEU A 1 113 ? 7.559 3.808 7.482 1.00 5.13 113 LEU A C 1
ATOM 849 O O . LEU A 1 113 ? 6.944 3.582 6.438 1.00 5.89 113 LEU A O 1
ATOM 854 N N . ALA A 1 114 ? 7.903 5.041 7.878 1.00 4.93 114 ALA A N 1
ATOM 855 C CA . ALA A 1 114 ? 7.550 6.204 7.061 1.00 4.81 114 ALA A CA 1
ATOM 856 C C . ALA A 1 114 ? 8.148 6.069 5.663 1.00 5.86 114 ALA A C 1
ATOM 857 O O . ALA A 1 114 ? 7.481 6.329 4.674 1.00 6.45 114 ALA A O 1
ATOM 859 N N . GLY A 1 115 ? 9.391 5.609 5.563 1.00 5.19 115 GLY A N 1
ATOM 860 C CA . GLY A 1 115 ? 9.932 5.413 4.241 1.00 5.70 115 GLY A CA 1
ATOM 861 C C . GLY A 1 115 ? 9.373 4.213 3.513 1.00 5.45 115 GLY A C 1
ATOM 862 O O . GLY A 1 115 ? 9.151 4.269 2.304 1.00 6.54 115 GLY A O 1
ATOM 863 N N . PHE A 1 116 ? 9.095 3.129 4.237 1.00 5.64 116 PHE A N 1
ATOM 864 C CA . PHE A 1 116 ? 8.534 1.923 3.645 1.00 5.31 116 PHE A CA 1
ATOM 865 C C . PHE A 1 116 ? 7.187 2.207 3.025 1.00 5.15 116 PHE A C 1
ATOM 866 O O . PHE A 1 116 ? 6.885 1.652 1.983 1.00 5.68 116 PHE A O 1
ATOM 874 N N . MET A 1 117 ? 6.440 3.111 3.651 1.00 3.99 117 MET A N 1
ATOM 875 C CA . MET A 1 117 ? 5.084 3.411 3.219 1.00 5.01 117 MET A CA 1
ATOM 876 C C . MET A 1 117 ? 5.017 4.182 1.911 1.00 4.98 117 MET A C 1
ATOM 877 O O . MET A 1 117 ? 3.936 4.260 1.313 1.00 5.12 117 MET A O 1
ATOM 882 N N . LYS A 1 118 ? 6.162 4.689 1.431 1.00 4.97 118 LYS A N 1
ATOM 883 C CA . LYS A 1 118 ? 6.211 5.361 0.130 1.00 6.43 118 LYS A CA 1
ATOM 884 C C . LYS A 1 118 ? 5.756 4.400 -0.948 1.00 5.80 118 LYS A C 1
ATOM 885 O O . LYS A 1 118 ? 5.167 4.871 -1.918 1.00 8.52 118 LYS A O 1
ATOM 891 N N . SER A 1 119 ? 5.891 3.088 -0.792 1.00 6.16 119 SER A N 1
ATOM 892 C CA . SER A 1 119 ? 5.535 2.135 -1.824 1.00 6.70 119 SER A CA 1
ATOM 893 C C . SER A 1 119 ? 4.018 1.930 -1.890 1.00 5.94 119 SER A C 1
ATOM 894 O O . SER A 1 119 ? 3.577 1.316 -2.882 1.00 7.55 119 SER A O 1
ATOM 897 N N . TYR A 1 120 ? 3.272 2.439 -0.928 1.00 5.43 120 TYR A N 1
ATOM 898 C CA . TYR A 1 120 ? 1.837 2.256 -0.807 1.00 5.46 120 TYR A CA 1
ATOM 899 C C . TYR A 1 120 ? 1.149 3.596 -0.963 1.00 6.30 120 TYR A C 1
ATOM 900 O O . TYR A 1 120 ? 0.059 3.790 -0.429 1.00 7.48 120 TYR A O 1
ATOM 909 N N . GLY A 1 121 ? 1.738 4.543 -1.675 1.00 5.83 121 GLY A N 1
ATOM 910 C CA . GLY A 1 121 ? 1.233 5.878 -1.843 1.00 6.68 121 GLY A CA 1
ATOM 911 C C . GLY A 1 121 ? 1.453 6.820 -0.690 1.00 5.93 121 GLY A C 1
ATOM 912 O O . GLY A 1 121 ? 0.844 7.886 -0.636 1.00 6.73 121 GLY A O 1
ATOM 913 N N . GLY A 1 122 ? 2.160 6.382 0.351 1.00 5.50 122 GLY A N 1
ATOM 914 C CA . GLY A 1 122 ? 2.394 7.223 1.493 1.00 4.85 122 GLY A CA 1
ATOM 915 C C . GLY A 1 122 ? 3.305 8.393 1.199 1.00 5.21 122 GLY A C 1
ATOM 916 O O . GLY A 1 122 ? 4.311 8.281 0.494 1.00 6.63 122 GLY A O 1
ATOM 917 N N . ASP A 1 123 ? 2.916 9.530 1.761 1.00 4.68 123 ASP A N 1
ATOM 918 C CA . ASP A 1 123 ? 3.727 10.717 1.845 1.00 5.78 123 ASP A CA 1
ATOM 919 C C . ASP A 1 123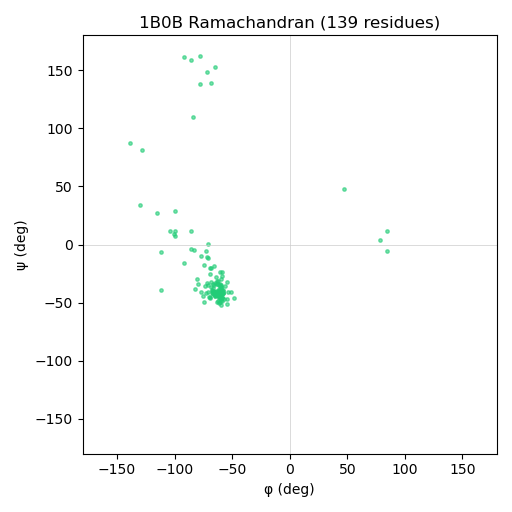 ? 4.619 10.568 3.081 1.00 5.19 123 ASP A C 1
ATOM 920 O O . ASP A 1 123 ? 4.087 10.459 4.177 1.00 5.97 123 ASP A O 1
ATOM 925 N N . GLU A 1 124 ? 5.914 10.371 2.890 1.00 5.25 124 GLU A N 1
ATOM 926 C CA . GLU A 1 124 ? 6.813 10.154 4.018 1.00 6.03 124 GLU A CA 1
ATOM 927 C C . GLU A 1 124 ? 6.696 11.279 5.043 1.00 5.58 124 GLU A C 1
ATOM 928 O O . GLU A 1 124 ? 6.780 11.019 6.246 1.00 7.63 124 GLU A O 1
ATOM 934 N N . GLY A 1 125 ? 6.414 12.495 4.598 1.00 5.36 125 GLY A N 1
ATOM 935 C CA . GLY A 1 125 ? 6.212 13.607 5.503 1.00 5.63 125 GLY A CA 1
ATOM 936 C C . GLY A 1 125 ? 4.963 13.450 6.347 1.00 5.29 125 GLY A C 1
ATOM 937 O O . GLY A 1 125 ? 4.914 13.895 7.504 1.00 6.00 125 GLY A O 1
ATOM 938 N N . ALA A 1 126 ? 3.923 12.843 5.800 1.00 5.76 126 ALA A N 1
ATOM 939 C CA . ALA A 1 126 ? 2.696 12.592 6.565 1.00 5.39 126 ALA A CA 1
ATOM 940 C C . ALA A 1 126 ? 2.898 11.530 7.629 1.00 4.88 126 ALA A C 1
ATOM 941 O O . ALA A 1 126 ? 2.445 11.703 8.766 1.00 5.58 126 ALA A O 1
ATOM 943 N N . TRP A 1 127 ? 3.565 10.441 7.225 1.00 5.24 127 TRP A N 1
ATOM 944 C CA . TRP A 1 127 ? 3.911 9.408 8.208 1.00 4.19 127 TRP A CA 1
ATOM 945 C C . TRP A 1 127 ? 4.853 9.957 9.262 1.00 4.00 127 TRP A C 1
ATOM 946 O O . TRP A 1 127 ? 4.666 9.674 10.458 1.00 5.45 127 TRP A O 1
ATOM 957 N N . THR A 1 128 ? 5.735 10.875 8.909 1.00 4.68 128 THR A N 1
ATOM 958 C CA . THR A 1 128 ? 6.603 11.527 9.891 1.00 5.72 128 THR A CA 1
ATOM 959 C C . THR A 1 128 ? 5.802 12.360 10.879 1.00 4.86 128 THR A C 1
ATOM 960 O O . THR A 1 128 ? 6.098 12.356 12.093 1.00 6.83 128 THR A O 1
ATOM 964 N N . ALA A 1 129 ? 4.808 13.088 10.367 1.00 5.99 129 ALA A N 1
ATOM 965 C CA . ALA A 1 129 ? 3.968 13.921 11.245 1.00 5.38 129 ALA A CA 1
ATOM 966 C C . ALA A 1 129 ? 3.173 13.054 12.206 1.00 5.81 129 ALA A C 1
ATOM 967 O O . ALA A 1 129 ? 3.040 13.361 13.393 1.00 6.31 129 ALA A O 1
ATOM 969 N N . VAL A 1 130 ? 2.589 11.956 11.715 1.00 4.86 130 VAL A N 1
ATOM 970 C CA . VAL A 1 130 ? 1.825 11.080 12.594 1.00 5.56 130 VAL A CA 1
ATOM 971 C C . VAL A 1 130 ? 2.733 10.461 13.650 1.00 6.02 130 VAL A C 1
ATOM 972 O O . VAL A 1 130 ? 2.397 10.421 14.845 1.00 6.52 130 VAL A O 1
ATOM 976 N N . ALA A 1 131 ? 3.913 10.003 13.251 1.00 5.44 131 ALA A N 1
ATOM 977 C CA . ALA A 1 131 ? 4.876 9.428 14.174 1.00 5.67 131 ALA A CA 1
ATOM 978 C C . ALA A 1 131 ? 5.318 10.438 15.228 1.00 5.85 131 ALA A C 1
ATOM 979 O O . ALA A 1 131 ? 5.462 10.100 16.398 1.00 6.35 131 ALA A O 1
ATOM 981 N N . GLY A 1 132 ? 5.480 11.700 14.828 1.00 7.01 132 GLY A N 1
ATOM 982 C CA . GLY A 1 132 ? 5.880 12.733 15.779 1.00 7.13 132 GLY A CA 1
ATOM 983 C C . GLY A 1 132 ? 4.784 12.900 16.811 1.00 7.27 132 GLY A C 1
ATOM 984 O O . GLY A 1 132 ? 5.061 13.111 17.990 1.00 8.00 132 GLY A O 1
ATOM 985 N N . ALA A 1 133 ? 3.518 12.913 16.367 1.00 7.13 133 ALA A N 1
ATOM 986 C CA . ALA A 1 133 ? 2.412 13.044 17.318 1.00 6.87 133 ALA A CA 1
ATOM 987 C C . ALA A 1 133 ? 2.394 11.886 18.299 1.00 6.18 133 ALA A C 1
ATOM 988 O O . ALA A 1 133 ? 2.291 12.067 19.526 1.00 8.84 133 ALA A O 1
ATOM 990 N N . LEU A 1 134 ? 2.547 10.673 17.755 1.00 5.70 134 LEU A N 1
ATOM 991 C CA . LEU A 1 134 ? 2.531 9.508 18.645 1.00 5.04 134 LEU A CA 1
ATOM 992 C C . LEU A 1 134 ? 3.738 9.505 19.582 1.00 5.49 134 LEU A C 1
ATOM 993 O O . LEU A 1 134 ? 3.604 9.262 20.781 1.00 6.18 134 LEU A O 1
ATOM 998 N N . MET A 1 135 ? 4.925 9.850 19.080 1.00 5.83 135 MET A N 1
ATOM 999 C CA . MET A 1 135 ? 6.102 9.874 19.952 1.00 6.16 135 MET A CA 1
ATOM 1000 C C . MET A 1 135 ? 5.958 10.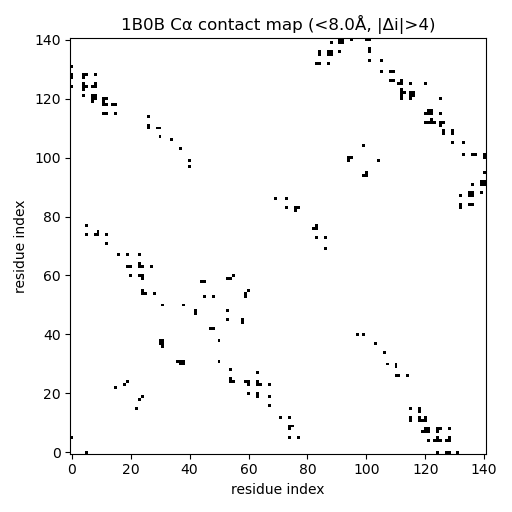908 21.060 1.00 5.92 135 MET A C 1
ATOM 1001 O O . MET A 1 135 ? 6.449 10.683 22.164 1.00 8.43 135 MET A O 1
ATOM 1006 N N . GLY A 1 136 ? 5.264 12.011 20.833 1.00 7.59 136 GLY A N 1
ATOM 1007 C CA . GLY A 1 136 ? 5.021 12.982 21.895 1.00 8.31 136 GLY A CA 1
ATOM 1008 C C . GLY A 1 136 ? 4.182 12.409 23.018 1.00 8.16 136 GLY A C 1
ATOM 1009 O O . GLY A 1 136 ? 4.308 12.828 24.169 1.00 10.19 136 GLY A O 1
ATOM 1010 N N . MET A 1 137 ? 3.338 11.427 22.721 1.00 7.05 137 MET A N 1
ATOM 1011 C CA . MET A 1 137 ? 2.555 10.730 23.736 1.00 7.75 137 MET A CA 1
ATOM 1012 C C . MET A 1 137 ? 3.374 9.633 24.411 1.00 7.75 137 MET A C 1
ATOM 1013 O O . MET A 1 137 ? 3.178 9.346 25.571 1.00 9.94 137 MET A O 1
ATOM 1018 N N . ILE A 1 138 ? 4.202 8.940 23.616 1.00 7.86 138 ILE A N 1
ATOM 1019 C CA . ILE A 1 138 ? 4.956 7.781 24.040 1.00 8.23 138 ILE A CA 1
ATOM 1020 C C . ILE A 1 138 ? 6.140 8.148 24.916 1.00 9.50 138 ILE A C 1
ATOM 1021 O O . ILE A 1 138 ? 6.311 7.508 25.955 1.00 10.05 138 ILE A O 1
ATOM 1026 N N . ARG A 1 139 ? 6.935 9.090 24.474 1.00 11.88 139 ARG A N 1
ATOM 1027 C CA . ARG A 1 139 ? 8.191 9.433 25.153 1.00 14.34 139 ARG A CA 1
ATOM 1028 C C . ARG A 1 139 ? 8.046 9.633 26.656 1.00 15.45 139 ARG A C 1
ATOM 1029 O O . ARG A 1 139 ? 8.875 9.109 27.432 1.00 16.16 139 ARG A O 1
ATOM 1037 N N . PRO A 1 140 ? 7.037 10.368 27.147 1.00 15.43 140 PRO A N 1
ATOM 1038 C CA . PRO A 1 140 ? 6.930 10.618 28.603 1.00 17.79 140 PRO A CA 1
ATOM 1039 C C . PRO A 1 140 ? 6.824 9.320 29.395 1.00 19.13 140 PRO A C 1
ATOM 1040 O O . PRO A 1 140 ? 7.077 9.305 30.612 1.00 20.28 140 PRO A O 1
ATOM 1044 N N . ASP A 1 141 ? 6.369 8.278 28.731 1.00 18.13 141 ASP A N 1
ATOM 1045 C CA . ASP A 1 141 ? 6.122 6.979 29.334 1.00 17.28 141 ASP A CA 1
ATOM 1046 C C . ASP A 1 141 ? 7.230 5.973 29.080 1.00 17.32 141 ASP A C 1
ATOM 1047 O O . ASP A 1 141 ? 7.152 4.824 29.542 1.00 21.26 141 ASP A O 1
ATOM 1052 N N . MET A 1 142 ? 8.357 6.412 28.524 1.00 17.41 142 MET A N 1
ATOM 1053 C CA . MET A 1 142 ? 9.446 5.488 28.228 1.00 17.56 142 MET A CA 1
ATOM 1054 C C . MET A 1 142 ? 10.598 5.637 29.213 1.00 22.13 142 MET A C 1
ATOM 1055 O O . MET A 1 142 ? 10.486 6.346 30.216 1.00 22.98 142 MET A O 1
#

InterPro domains:
  IPR000971 Globin [PF00042] (28-137)
  IPR000971 Globin [PS01033] (2-143)
  IPR002336 Erythrocruorin [PR00611] (26-48)
  IPR002336 Erythrocruorin [PR00611] (80-103)
  IPR002336 Erythrocruorin [PR00611] (124-138)
  IPR009050 Globin-like superfamily [SSF46458] (3-142)
  IPR012292 Globin/Protoglobin [G3DSA:1.10.490.10] (2-143)
  IPR044399 Myoglobin-like, M family globin domain [cd01040] (11-139)

Secondary structure (DSSP, 8-state):
--HHHHHHHHHHHHHHHHHHHHHHHHHHHHHHHH-HHHHHTTTTTTTT--GGG-TTSHHHHHHHHHHHHHHHHHHTTTT-HHHHHHHHHHHHHHHHHTT--HHHHHHHHHHHHHHGGGGT--HHHHHHHHHHHHHHHGGG-

Radius of gyration: 14.52 Å; Cα contacts (8 Å, |Δi|>4): 137; chains: 1; bounding box: 30×37×32 Å

CATH classification: 1.10.490.10

Sequence (141 aa):
LSAAQKDNVKSSWAKASAAWGTAGPEFFMALFDAHDDVFAKFSGLFSGAAKGTVKNTPEMAAQAQSFKGLVSNWVDNLDNAGALEGQCKTFAANHKARGISAGQLEAAFKVLAGFMKSYGGDEGAWTAVAGALMGMIRPDM

B-factor: mean 10.8, std 8.0, range [3.65, 53.32]